Protein AF-A0A139PXH8-F1 (afdb_monomer)

Mean predicted aligned error: 13.24 Å

Foldseek 3Di:
DDLPQPDDLVVVQVCCCVVVVDRDDSVVSVVVCVVVVNDDDDDPDPPPPPDPPPPPDDPPDDD

InterPro domains:
  IPR025948 HTH-like domain [PF13276] (2-46)

Structure (mmCIF, N/CA/C/O backbone):
data_AF-A0A139PXH8-F1
#
_entry.id   AF-A0A139PXH8-F1
#
loop_
_atom_site.group_PDB
_atom_site.id
_atom_site.type_symbol
_atom_site.label_atom_id
_atom_site.label_alt_id
_atom_site.label_comp_id
_atom_site.label_asym_id
_atom_site.label_entity_id
_atom_site.label_seq_id
_atom_site.pdbx_PDB_ins_code
_atom_site.Cartn_x
_atom_site.Cartn_y
_atom_site.Cartn_z
_atom_site.occupancy
_atom_site.B_iso_or_equiv
_atom_site.auth_seq_id
_atom_site.auth_comp_id
_atom_site.auth_asym_id
_atom_site.auth_atom_id
_atom_site.pdbx_PDB_model_num
ATOM 1 N N . MET A 1 1 ? -18.498 2.966 -1.344 1.00 45.03 1 MET A N 1
ATOM 2 C CA . MET A 1 1 ? -17.699 1.982 -2.104 1.00 45.03 1 MET A CA 1
ATOM 3 C C . MET A 1 1 ? -16.625 1.442 -1.182 1.00 45.03 1 MET A C 1
ATOM 5 O O . MET A 1 1 ? -15.757 2.191 -0.751 1.00 45.03 1 MET A O 1
ATOM 9 N N . GLU A 1 2 ? -16.780 0.192 -0.763 1.00 53.31 2 GLU A N 1
ATOM 10 C CA . GLU A 1 2 ? -15.873 -0.477 0.165 1.00 53.31 2 GLU A CA 1
ATOM 11 C C . GLU A 1 2 ? -14.671 -1.007 -0.623 1.00 53.31 2 GLU A C 1
ATOM 13 O O . GLU A 1 2 ? -14.821 -1.827 -1.525 1.00 53.31 2 GLU A O 1
ATOM 18 N N . ASN A 1 3 ? -13.477 -0.487 -0.334 1.00 57.12 3 ASN A N 1
ATOM 19 C CA . ASN A 1 3 ? -12.246 -0.936 -0.978 1.00 57.12 3 ASN A CA 1
ATOM 20 C C . ASN A 1 3 ? -11.867 -2.312 -0.422 1.00 57.12 3 ASN A C 1
ATOM 22 O O . ASN A 1 3 ? -11.080 -2.422 0.517 1.00 57.12 3 ASN A O 1
ATOM 26 N N . HIS A 1 4 ? -12.431 -3.359 -1.018 1.00 59.88 4 HIS A N 1
ATOM 27 C CA . HIS A 1 4 ? -12.205 -4.769 -0.690 1.00 59.88 4 HIS A CA 1
ATOM 28 C C . HIS A 1 4 ? -10.854 -5.285 -1.235 1.00 59.88 4 HIS A C 1
ATOM 30 O O . HIS A 1 4 ? -10.714 -6.431 -1.654 1.00 59.88 4 HIS A O 1
ATOM 36 N N . PHE A 1 5 ? -9.831 -4.426 -1.273 1.00 63.34 5 PHE A N 1
ATOM 37 C CA . PHE A 1 5 ? -8.498 -4.822 -1.708 1.00 6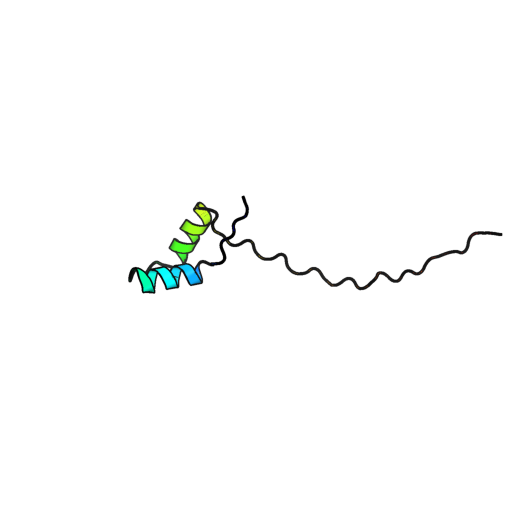3.34 5 PHE A CA 1
ATOM 38 C C . PHE A 1 5 ? -7.786 -5.535 -0.558 1.00 63.34 5 PHE A C 1
ATOM 40 O O . PHE A 1 5 ? -7.350 -4.914 0.411 1.00 63.34 5 PHE A O 1
ATOM 47 N N . ILE A 1 6 ? -7.670 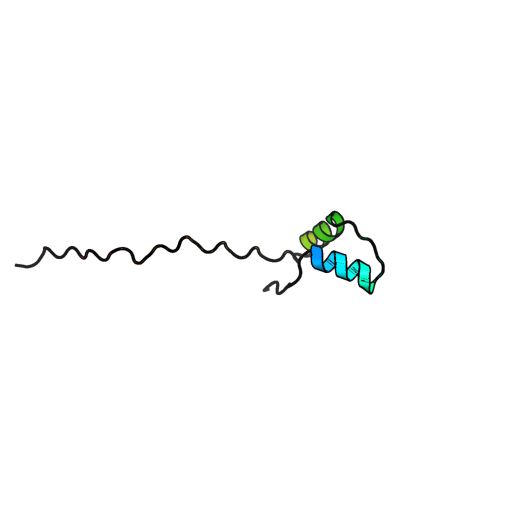-6.857 -0.687 1.00 70.75 6 ILE A N 1
ATOM 48 C CA . ILE A 1 6 ? -6.981 -7.744 0.265 1.00 70.75 6 ILE A CA 1
ATOM 49 C C . ILE A 1 6 ? -5.453 -7.551 0.184 1.00 70.75 6 ILE A C 1
ATOM 51 O O . ILE A 1 6 ? -4.717 -7.839 1.128 1.00 70.75 6 ILE A O 1
ATOM 55 N N . TYR A 1 7 ? -4.962 -7.032 -0.944 1.00 76.56 7 TYR A N 1
ATOM 56 C CA . TYR A 1 7 ? -3.545 -7.034 -1.290 1.00 76.56 7 TYR A CA 1
ATOM 57 C C . TYR A 1 7 ? -2.879 -5.669 -1.107 1.00 76.56 7 TYR A C 1
ATOM 59 O O . TYR A 1 7 ? -3.302 -4.662 -1.670 1.00 76.56 7 TYR A O 1
ATOM 67 N N . GLY A 1 8 ? -1.766 -5.655 -0.371 1.00 82.06 8 GLY A N 1
ATOM 68 C CA . GLY A 1 8 ? -0.886 -4.493 -0.267 1.00 82.06 8 GLY A CA 1
ATOM 69 C C . GLY A 1 8 ? 0.132 -4.413 -1.410 1.00 82.06 8 GLY A C 1
ATOM 70 O O . GLY A 1 8 ? 0.324 -5.358 -2.177 1.00 82.06 8 GLY A O 1
ATOM 71 N N . TYR A 1 9 ? 0.873 -3.302 -1.468 1.00 85.44 9 TYR A N 1
ATOM 72 C CA . TYR A 1 9 ? 1.882 -3.058 -2.510 1.00 85.44 9 TYR A CA 1
ATOM 73 C C . TYR A 1 9 ? 2.947 -4.162 -2.606 1.00 85.44 9 TYR A C 1
ATOM 75 O O . TYR A 1 9 ? 3.462 -4.411 -3.691 1.00 85.44 9 TYR A O 1
ATOM 83 N N . ARG A 1 10 ? 3.258 -4.844 -1.491 1.00 86.88 10 ARG A N 1
ATOM 84 C CA . ARG A 1 10 ? 4.193 -5.980 -1.458 1.00 86.88 10 ARG A CA 1
ATOM 85 C C . ARG A 1 10 ? 3.683 -7.122 -2.334 1.00 86.88 10 ARG A C 1
ATOM 87 O O . ARG A 1 10 ? 4.397 -7.569 -3.226 1.00 86.88 10 ARG A O 1
ATOM 94 N N . THR A 1 11 ? 2.439 -7.540 -2.128 1.00 89.31 11 THR A N 1
ATOM 95 C CA . THR A 1 11 ? 1.825 -8.628 -2.894 1.00 89.31 11 THR A CA 1
ATOM 96 C C . THR A 1 11 ? 1.729 -8.268 -4.372 1.00 89.31 11 THR A C 1
ATOM 98 O O . THR A 1 11 ? 2.099 -9.074 -5.215 1.00 89.31 11 THR A O 1
ATOM 101 N N . ILE A 1 12 ? 1.357 -7.026 -4.692 1.00 88.56 12 ILE A N 1
ATOM 102 C CA . ILE A 1 12 ? 1.298 -6.560 -6.084 1.00 88.56 12 ILE A CA 1
ATOM 103 C C . ILE A 1 12 ? 2.680 -6.588 -6.748 1.00 88.56 12 ILE A C 1
ATOM 105 O O . ILE A 1 12 ? 2.802 -7.065 -7.871 1.00 88.56 12 ILE A O 1
ATOM 109 N N . THR A 1 13 ? 3.742 -6.144 -6.064 1.00 91.44 13 THR A N 1
ATOM 11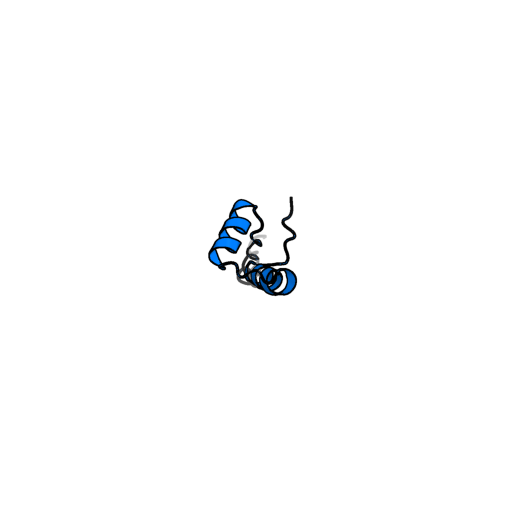0 C CA . THR A 1 13 ? 5.104 -6.216 -6.625 1.00 91.44 13 THR A CA 1
ATOM 111 C C . THR A 1 13 ? 5.581 -7.648 -6.866 1.00 91.44 13 THR A C 1
ATOM 113 O O . THR A 1 13 ? 6.314 -7.877 -7.823 1.00 91.44 13 THR A O 1
ATOM 116 N N . HIS A 1 14 ? 5.163 -8.604 -6.030 1.00 90.62 14 HIS A N 1
ATOM 117 C CA . HIS A 1 14 ? 5.461 -10.020 -6.245 1.00 90.62 14 HIS A CA 1
ATOM 118 C C . HIS A 1 14 ? 4.694 -10.574 -7.450 1.00 90.62 14 HIS A C 1
ATOM 120 O O . HIS A 1 14 ? 5.317 -11.142 -8.340 1.00 90.62 14 HIS A O 1
ATOM 126 N N . LEU A 1 15 ? 3.384 -10.321 -7.538 1.00 90.25 15 LEU A N 1
ATOM 127 C CA . LEU A 1 15 ? 2.550 -10.759 -8.662 1.00 90.25 15 LEU A CA 1
ATOM 128 C C . LEU A 1 15 ? 3.039 -10.199 -10.002 1.00 90.25 15 LEU A C 1
ATOM 130 O O . LEU A 1 15 ? 3.088 -10.924 -10.990 1.00 90.25 15 LEU A O 1
ATOM 134 N N . LEU A 1 16 ? 3.458 -8.929 -10.035 1.00 89.81 16 LEU A N 1
ATOM 135 C CA . LEU A 1 16 ? 4.007 -8.325 -11.251 1.00 89.81 16 LEU A CA 1
ATOM 136 C C . LEU A 1 16 ? 5.284 -9.015 -11.729 1.00 89.81 16 LEU A C 1
ATOM 138 O O . LEU A 1 16 ? 5.518 -9.147 -12.929 1.00 89.81 16 LEU A O 1
ATOM 142 N N . ARG A 1 17 ? 6.109 -9.454 -10.783 1.00 90.19 17 ARG A N 1
ATOM 143 C CA . ARG A 1 17 ? 7.362 -10.127 -11.086 1.00 90.19 17 ARG A CA 1
ATOM 144 C C . ARG A 1 17 ? 7.140 -11.574 -11.518 1.00 90.19 17 ARG A C 1
ATOM 146 O O . ARG A 1 17 ? 7.806 -12.001 -12.445 1.00 90.19 17 ARG A O 1
ATOM 153 N N . GLU A 1 18 ? 6.222 -12.297 -10.886 1.00 91.69 18 GLU A N 1
ATOM 154 C CA . GLU A 1 18 ? 5.958 -13.705 -11.213 1.00 91.69 18 GLU A CA 1
ATOM 155 C C . GLU A 1 18 ? 5.174 -13.871 -12.517 1.00 91.69 18 GLU A C 1
ATOM 157 O O . GLU A 1 18 ? 5.544 -14.678 -13.360 1.00 91.69 18 GLU A O 1
ATOM 162 N N . VAL A 1 19 ? 4.110 -13.088 -12.711 1.00 91.12 19 VAL A N 1
ATOM 163 C CA . VAL A 1 19 ? 3.201 -13.262 -13.855 1.00 91.12 19 VAL A CA 1
ATOM 164 C C . VAL A 1 19 ? 3.730 -12.563 -15.104 1.00 91.12 19 VAL A C 1
ATOM 166 O O . VAL A 1 19 ? 3.655 -13.104 -16.202 1.00 91.12 19 VAL A O 1
ATOM 169 N N . TYR A 1 20 ? 4.269 -11.353 -14.942 1.00 88.62 20 TYR A N 1
ATOM 170 C CA . TYR A 1 20 ? 4.650 -10.501 -16.071 1.00 88.62 20 TYR A CA 1
ATOM 171 C C . TYR A 1 20 ? 6.166 -10.388 -16.260 1.00 88.62 20 TYR A C 1
ATOM 173 O O . TYR A 1 20 ? 6.602 -9.650 -17.141 1.00 88.62 20 TYR A O 1
ATOM 181 N N . ASN A 1 21 ? 6.980 -11.052 -15.422 1.00 88.25 21 ASN A N 1
ATOM 182 C CA . ASN A 1 21 ? 8.442 -10.881 -15.373 1.00 88.25 21 ASN A CA 1
ATOM 183 C C . ASN A 1 21 ? 8.874 -9.404 -15.290 1.00 88.25 21 ASN A C 1
ATOM 185 O O . ASN A 1 21 ? 9.982 -9.028 -15.674 1.00 88.25 21 ASN A O 1
ATOM 189 N N . HIS A 1 22 ? 7.990 -8.539 -14.781 1.00 84.81 22 HIS A N 1
ATOM 190 C CA . HIS A 1 22 ? 8.162 -7.099 -14.851 1.00 84.81 22 HIS A CA 1
ATOM 191 C C . HIS A 1 22 ? 8.646 -6.556 -13.509 1.00 84.81 22 HIS A C 1
ATOM 193 O O . HIS A 1 22 ? 7.930 -6.547 -12.503 1.00 84.81 22 HIS A O 1
ATOM 199 N N . VAL A 1 23 ? 9.890 -6.078 -13.487 1.00 83.88 23 VAL A N 1
ATOM 2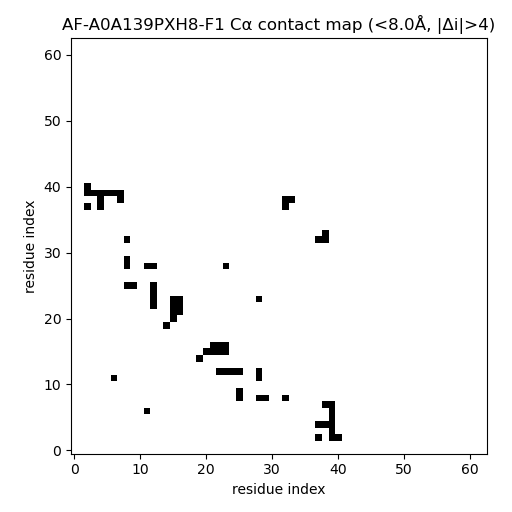00 C CA . VAL A 1 23 ? 10.515 -5.543 -12.274 1.00 83.88 23 VAL A CA 1
ATOM 201 C C . VAL A 1 23 ? 10.125 -4.077 -12.099 1.00 83.88 23 VAL A C 1
ATOM 203 O O . VAL A 1 23 ? 10.796 -3.160 -12.570 1.00 83.88 23 VAL A O 1
ATOM 206 N N . VAL A 1 24 ? 9.021 -3.843 -11.387 1.00 85.75 24 VAL A N 1
ATOM 207 C CA . VAL A 1 24 ? 8.574 -2.488 -11.034 1.00 85.75 24 VAL A CA 1
ATOM 208 C C . VAL A 1 24 ? 9.107 -2.083 -9.6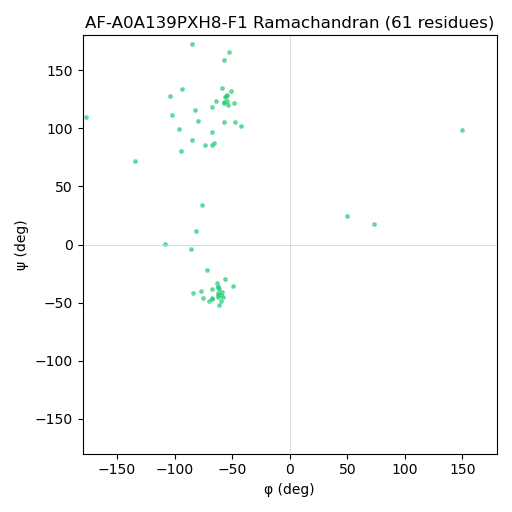69 1.00 85.75 24 VAL A C 1
ATOM 210 O O . VAL A 1 24 ? 9.007 -2.813 -8.682 1.00 85.75 24 VAL A O 1
ATOM 213 N N . SER A 1 25 ? 9.632 -0.860 -9.585 1.00 89.19 25 SER A N 1
ATOM 214 C CA . SER A 1 25 ? 10.027 -0.272 -8.307 1.00 89.19 25 SER A CA 1
ATOM 215 C C . SER A 1 25 ? 8.840 -0.190 -7.345 1.00 89.19 25 SER A C 1
ATOM 217 O O . SER A 1 25 ? 7.774 0.329 -7.684 1.00 89.19 25 SER A O 1
ATOM 219 N N . ARG A 1 26 ? 9.070 -0.594 -6.092 1.00 88.38 26 ARG A N 1
ATOM 220 C CA . ARG A 1 26 ? 8.095 -0.509 -4.990 1.00 88.38 26 ARG A CA 1
ATOM 221 C C . ARG A 1 26 ? 7.449 0.880 -4.874 1.00 88.38 26 ARG A C 1
ATOM 223 O O . ARG A 1 26 ? 6.257 0.985 -4.600 1.00 88.38 26 ARG A O 1
ATOM 230 N N . LYS A 1 27 ? 8.212 1.950 -5.141 1.00 90.62 27 LYS A N 1
ATOM 231 C CA . LYS A 1 27 ? 7.717 3.338 -5.102 1.00 90.62 27 LYS A CA 1
ATOM 232 C C . LYS A 1 27 ? 6.700 3.636 -6.210 1.00 90.62 27 LYS A C 1
ATOM 234 O O . LYS A 1 27 ? 5.737 4.356 -5.962 1.00 90.62 27 LYS A O 1
ATOM 239 N N . LYS A 1 28 ? 6.902 3.088 -7.414 1.00 91.81 28 LYS A N 1
ATOM 240 C CA . LYS A 1 28 ? 5.975 3.262 -8.545 1.00 91.81 28 LYS A CA 1
ATOM 241 C C . LYS A 1 28 ? 4.647 2.563 -8.271 1.00 91.81 28 LYS A C 1
ATOM 243 O O . LYS A 1 28 ? 3.605 3.189 -8.419 1.00 91.81 28 LYS A O 1
ATOM 248 N N . VAL A 1 29 ? 4.692 1.323 -7.781 1.00 89.75 29 VAL A N 1
ATOM 249 C CA . VAL A 1 29 ? 3.481 0.578 -7.398 1.00 89.75 29 VAL A CA 1
ATOM 250 C C . VAL A 1 29 ? 2.692 1.337 -6.334 1.00 89.75 29 VAL A C 1
ATOM 252 O O . VAL A 1 29 ? 1.490 1.528 -6.483 1.00 89.75 29 VAL A O 1
ATOM 255 N N . TYR A 1 30 ? 3.370 1.859 -5.308 1.00 89.12 30 TYR A N 1
ATOM 256 C CA . TYR A 1 30 ? 2.717 2.668 -4.281 1.00 89.12 30 TYR A CA 1
ATOM 257 C C . TYR A 1 30 ? 2.046 3.931 -4.845 1.00 89.12 30 TYR A C 1
ATOM 259 O O . TYR A 1 30 ? 0.915 4.228 -4.470 1.00 89.12 30 TYR A O 1
ATOM 267 N N . ARG A 1 31 ? 2.710 4.666 -5.753 1.00 91.94 31 ARG A N 1
ATOM 268 C CA . ARG A 1 31 ? 2.131 5.864 -6.391 1.00 91.94 31 ARG A CA 1
ATOM 269 C C . ARG A 1 31 ? 0.851 5.533 -7.156 1.00 91.94 31 ARG A C 1
ATOM 271 O O . ARG A 1 31 ? -0.167 6.158 -6.890 1.00 91.94 31 ARG A O 1
ATOM 278 N N . ILE A 1 32 ? 0.882 4.495 -7.991 1.00 89.88 32 ILE A N 1
ATOM 279 C CA . ILE A 1 32 ? -0.283 4.058 -8.775 1.00 89.88 32 ILE A CA 1
ATOM 280 C C . ILE A 1 32 ? -1.425 3.618 -7.851 1.00 89.88 32 ILE A C 1
ATOM 282 O O . ILE A 1 32 ? -2.567 4.027 -8.034 1.00 89.88 32 ILE A O 1
ATOM 286 N N . MET A 1 33 ? -1.127 2.823 -6.817 1.00 88.00 33 MET A N 1
ATOM 287 C CA . MET A 1 33 ? -2.135 2.398 -5.838 1.00 88.00 33 MET A CA 1
ATOM 288 C C . MET A 1 33 ? -2.749 3.582 -5.089 1.00 88.00 33 MET A C 1
ATOM 290 O O . MET A 1 33 ? -3.946 3.570 -4.814 1.00 88.00 33 MET A O 1
ATOM 294 N N . LYS A 1 34 ? -1.948 4.601 -4.757 1.00 87.31 34 LYS A N 1
ATOM 295 C CA . LYS A 1 34 ? -2.423 5.816 -4.091 1.00 87.31 34 LYS A CA 1
ATOM 296 C C . LYS A 1 34 ? -3.326 6.640 -5.007 1.00 87.31 34 LYS A C 1
ATOM 298 O O . LYS A 1 34 ? -4.401 7.032 -4.572 1.00 87.31 34 LYS A O 1
ATOM 303 N N . GLU A 1 35 ? -2.917 6.863 -6.253 1.00 89.38 35 GLU A N 1
ATOM 304 C CA . GLU A 1 35 ? -3.702 7.602 -7.254 1.00 89.38 35 GLU A CA 1
ATOM 305 C C . GLU A 1 35 ? -5.032 6.913 -7.571 1.00 89.38 35 GLU A C 1
ATOM 307 O O . GLU A 1 35 ? -6.047 7.576 -7.750 1.00 89.38 35 GLU A O 1
ATOM 312 N N . LYS A 1 36 ? -5.047 5.578 -7.598 1.00 85.75 36 LYS A N 1
ATOM 313 C CA . LYS A 1 36 ? -6.249 4.781 -7.875 1.00 85.75 36 LYS A CA 1
ATOM 314 C C . LYS A 1 36 ? -7.113 4.499 -6.640 1.00 85.75 36 LYS A C 1
ATOM 316 O O . LYS A 1 36 ? -8.166 3.889 -6.772 1.00 85.75 36 LYS A O 1
ATOM 321 N N . GLY A 1 37 ? -6.685 4.911 -5.445 1.00 82.44 37 GLY A N 1
ATOM 322 C CA . GLY A 1 37 ? -7.429 4.669 -4.204 1.00 82.44 37 GLY A CA 1
ATOM 323 C C . GLY A 1 37 ? -7.398 3.217 -3.703 1.00 82.44 37 GLY A C 1
ATOM 324 O O . GLY A 1 37 ? -8.194 2.854 -2.843 1.00 82.44 37 GLY A O 1
ATOM 325 N N . TYR A 1 38 ? -6.458 2.395 -4.175 1.00 82.25 38 TYR A N 1
ATOM 326 C CA . TYR A 1 38 ? -6.291 0.980 -3.797 1.00 82.25 38 TYR A CA 1
ATOM 327 C C . TYR A 1 38 ? -5.534 0.773 -2.479 1.00 82.25 38 TYR A C 1
ATOM 329 O O . TYR A 1 38 ? -5.102 -0.336 -2.164 1.00 82.25 38 TYR A O 1
ATOM 337 N N . LEU A 1 39 ? -5.314 1.836 -1.706 1.00 77.06 39 LEU A N 1
ATOM 338 C CA . LEU A 1 39 ? -4.675 1.717 -0.403 1.00 77.06 39 LEU A CA 1
ATOM 339 C C . LEU A 1 39 ? -5.601 0.971 0.557 1.00 77.06 39 LEU A C 1
ATOM 341 O O . LEU A 1 39 ? -6.691 1.443 0.884 1.00 77.06 39 LEU A O 1
ATOM 345 N N . CYS A 1 40 ? -5.131 -0.180 1.043 1.00 73.25 40 CYS A N 1
ATOM 346 C CA . CYS A 1 40 ? -5.801 -0.908 2.110 1.00 73.25 40 CYS A CA 1
ATOM 347 C C . CYS A 1 40 ? -5.965 0.020 3.317 1.00 73.25 40 CYS A C 1
ATOM 349 O O . CYS A 1 40 ? -4.996 0.614 3.805 1.00 73.25 40 CYS A O 1
ATOM 351 N N . ARG A 1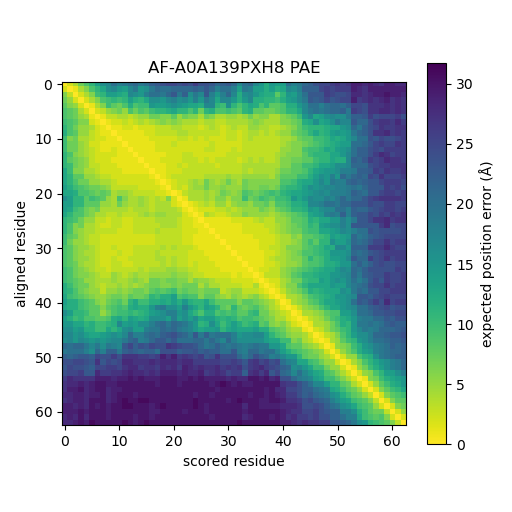 41 ? -7.198 0.145 3.807 1.00 69.62 41 ARG A N 1
ATOM 352 C CA . ARG A 1 41 ? -7.489 0.945 4.992 1.00 69.62 41 ARG A CA 1
ATOM 353 C C . ARG A 1 41 ? -6.764 0.309 6.177 1.00 69.62 41 ARG A C 1
ATOM 355 O O . ARG A 1 41 ? -6.950 -0.874 6.458 1.00 69.62 41 ARG A O 1
ATOM 362 N N . VAL A 1 42 ? -5.913 1.082 6.854 1.00 66.94 42 VAL A N 1
ATOM 363 C CA . VAL A 1 42 ? -5.234 0.608 8.066 1.00 66.94 42 VAL A CA 1
ATOM 364 C C . VAL A 1 42 ? -6.315 0.189 9.050 1.00 66.94 42 VAL A C 1
ATOM 366 O O . VAL A 1 42 ? -7.197 0.988 9.379 1.00 66.94 42 VAL A O 1
ATOM 369 N N . ARG A 1 43 ? -6.272 -1.076 9.484 1.00 69.75 43 ARG A N 1
ATOM 370 C CA . ARG A 1 43 ? -7.203 -1.577 10.492 1.00 69.75 43 ARG A CA 1
ATOM 371 C C . ARG A 1 43 ? -7.104 -0.644 11.702 1.00 69.75 43 ARG A C 1
ATOM 373 O O . ARG A 1 43 ? -5.991 -0.474 12.208 1.00 69.75 43 ARG A O 1
ATOM 380 N N . PRO A 1 44 ? -8.208 -0.029 12.160 1.00 72.88 44 PRO A N 1
ATOM 381 C CA . PRO A 1 44 ? -8.158 0.823 13.336 1.00 72.88 44 PRO A CA 1
ATOM 382 C C . PRO A 1 44 ? -7.554 0.017 14.485 1.00 72.88 44 PRO A C 1
ATOM 384 O O . PRO A 1 44 ? -7.939 -1.134 14.727 1.00 72.88 44 PRO A O 1
ATOM 387 N N . LYS A 1 45 ? -6.540 0.593 15.138 1.00 75.75 45 LYS A N 1
ATOM 388 C CA . LYS A 1 45 ? -5.881 -0.034 16.283 1.00 75.75 45 LYS A CA 1
ATOM 389 C C . LYS A 1 45 ? -6.970 -0.339 17.308 1.00 75.75 45 LYS A C 1
ATOM 391 O O . LYS A 1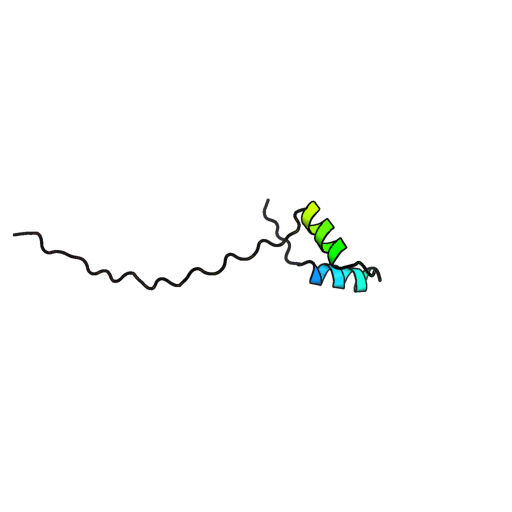 45 ? -7.758 0.548 17.629 1.00 75.75 45 LYS A O 1
ATOM 396 N N . LYS A 1 46 ? -7.048 -1.588 17.783 1.00 77.00 46 LYS A N 1
ATOM 397 C CA . LYS A 1 46 ? -7.993 -1.938 18.851 1.00 77.00 46 LYS A CA 1
ATOM 398 C C . LYS A 1 46 ? -7.732 -0.972 20.007 1.00 77.00 46 LYS A C 1
ATOM 400 O O . LYS A 1 46 ? -6.595 -0.892 20.476 1.00 77.00 46 LYS A O 1
ATOM 405 N N . GLY A 1 47 ? -8.752 -0.201 20.381 1.00 78.56 47 GLY A N 1
ATOM 406 C CA . GLY A 1 47 ? -8.661 0.722 21.505 1.00 78.56 47 GLY A CA 1
ATOM 407 C C . GLY A 1 47 ? -8.267 -0.027 22.781 1.00 78.56 47 GLY A C 1
ATOM 408 O O . GLY A 1 47 ? -8.436 -1.254 22.844 1.00 78.56 47 GLY A O 1
ATOM 409 N N . PRO A 1 48 ? -7.715 0.671 23.788 1.00 75.94 48 PRO A N 1
ATOM 410 C CA . PRO A 1 48 ? -7.476 0.061 25.087 1.00 75.94 48 PRO A CA 1
ATOM 411 C C . PRO A 1 48 ? -8.770 -0.607 25.560 1.00 75.94 48 PRO A C 1
ATOM 413 O O . PRO A 1 48 ? -9.849 -0.020 25.467 1.00 75.94 48 PRO A O 1
ATOM 416 N N . LYS A 1 49 ? -8.671 -1.860 26.020 1.00 69.38 49 LYS A N 1
ATOM 417 C CA . LYS A 1 49 ? -9.785 -2.543 26.677 1.00 69.38 49 LYS A CA 1
ATOM 418 C C . LYS A 1 49 ? -10.014 -1.817 28.000 1.00 69.38 49 LYS A C 1
ATOM 420 O O . LYS A 1 49 ? -9.430 -2.196 29.009 1.00 69.38 49 LYS A O 1
ATOM 425 N N . LEU A 1 50 ? -10.801 -0.743 27.983 1.00 68.8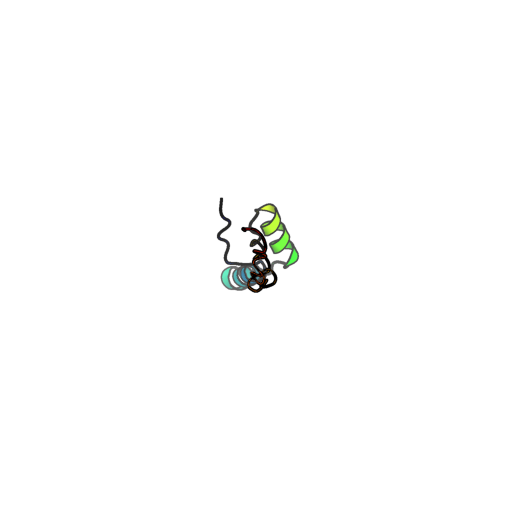1 50 LEU A N 1
ATOM 426 C CA . LEU A 1 50 ? -11.401 -0.216 29.198 1.00 68.81 50 LEU A CA 1
ATOM 427 C C . LEU A 1 50 ? -12.204 -1.390 29.761 1.00 68.81 50 LEU A C 1
ATOM 429 O O . LEU A 1 50 ? -13.199 -1.808 29.167 1.00 68.81 50 LEU A O 1
ATOM 433 N N . GLY A 1 51 ? -11.699 -2.016 30.827 1.00 74.38 51 GLY A N 1
ATOM 434 C CA . GLY A 1 51 ? -12.496 -2.957 31.606 1.00 74.38 51 GLY A CA 1
ATOM 435 C C . GLY A 1 51 ? -13.807 -2.286 32.019 1.00 74.38 51 GLY A C 1
ATOM 436 O O . GLY A 1 51 ? -13.944 -1.067 31.895 1.00 74.38 51 GLY A O 1
ATOM 437 N N . LYS A 1 52 ? -14.786 -3.068 32.488 1.00 64.25 52 LYS A N 1
ATOM 438 C CA . LYS A 1 52 ? -16.055 -2.498 32.964 1.00 64.25 52 LYS A CA 1
ATOM 439 C C . LYS A 1 52 ? -15.734 -1.332 33.918 1.00 64.25 52 LYS A C 1
ATOM 441 O O . LYS A 1 52 ? -15.018 -1.579 34.891 1.00 64.25 52 LYS A O 1
ATOM 446 N N . PRO A 1 53 ? -16.198 -0.094 33.653 1.00 65.75 53 PRO A N 1
ATOM 447 C CA . PRO A 1 53 ? -16.115 0.948 34.656 1.00 65.75 53 PRO A CA 1
ATOM 448 C C . PRO A 1 53 ? -16.848 0.395 35.869 1.00 65.75 53 PRO A C 1
ATOM 450 O O . PRO A 1 53 ? -17.982 -0.070 35.750 1.00 65.75 53 PRO A O 1
ATOM 453 N N . TYR A 1 54 ? -16.140 0.322 36.988 1.00 62.16 54 TYR A N 1
ATOM 454 C CA . TYR A 1 54 ? -16.670 -0.097 38.275 1.00 62.16 54 TYR A CA 1
ATOM 455 C C . TYR A 1 54 ? -17.976 0.667 38.500 1.00 62.16 54 TYR A C 1
ATOM 457 O O . TYR A 1 54 ? -17.966 1.873 38.741 1.00 62.16 54 TYR A O 1
ATOM 465 N N . LEU A 1 55 ? -19.109 -0.026 38.361 1.00 57.66 55 LEU A N 1
ATOM 466 C CA . LEU A 1 55 ? -20.394 0.471 38.824 1.00 57.66 55 LEU A CA 1
ATOM 467 C C . LEU A 1 55 ? -20.289 0.539 40.351 1.00 57.66 55 LEU A C 1
ATOM 469 O O . LEU A 1 55 ? -20.604 -0.418 41.049 1.00 57.66 55 LEU A O 1
ATOM 473 N N . CYS A 1 56 ? -19.794 1.654 40.875 1.00 45.16 56 CYS A N 1
ATOM 474 C CA . CYS A 1 56 ? -20.030 2.027 42.257 1.00 45.16 56 CYS A CA 1
ATOM 475 C C . CYS A 1 56 ? -21.248 2.949 42.232 1.00 45.16 56 CYS A C 1
ATOM 477 O O . CYS A 1 56 ? -21.127 4.174 42.165 1.00 45.16 5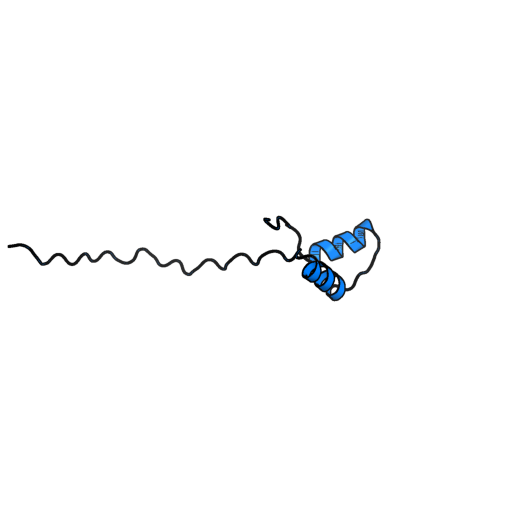6 CYS A O 1
ATOM 479 N N . ASN A 1 57 ? -22.437 2.344 42.161 1.00 47.78 57 ASN A N 1
ATOM 480 C CA . ASN A 1 57 ? -23.684 3.083 42.288 1.00 47.78 57 ASN A CA 1
ATOM 481 C C . ASN A 1 57 ? -23.793 3.601 43.720 1.00 47.78 57 ASN A C 1
ATOM 483 O O . ASN A 1 57 ? -24.227 2.920 44.642 1.00 47.78 57 ASN A O 1
ATOM 487 N N . ARG A 1 58 ? -23.392 4.859 43.853 1.00 48.28 58 ARG A N 1
ATOM 488 C CA . ARG A 1 58 ? -23.909 5.847 44.788 1.00 48.28 58 ARG A CA 1
ATOM 489 C C . ARG A 1 58 ? -25.441 5.750 44.846 1.00 48.28 58 ARG A C 1
ATOM 491 O O . ARG A 1 58 ? -26.113 6.253 43.953 1.00 48.28 58 ARG A O 1
ATOM 498 N N . GLN A 1 59 ? -25.984 5.133 45.891 1.00 46.75 59 GLN A N 1
ATOM 499 C CA . GLN A 1 59 ? -27.366 5.348 46.335 1.00 46.75 59 GLN A CA 1
ATOM 500 C C . GLN A 1 59 ? -27.381 5.524 47.860 1.00 46.75 59 GLN A C 1
ATOM 502 O O . GLN A 1 59 ? -27.801 4.657 48.610 1.00 46.75 59 GLN A O 1
ATOM 507 N N . TYR A 1 60 ? -26.882 6.676 48.311 1.00 49.31 60 TYR A N 1
ATOM 508 C CA . TYR A 1 60 ? -27.447 7.353 49.477 1.00 49.31 60 TYR A CA 1
ATOM 509 C C . TYR A 1 60 ? -28.417 8.399 48.922 1.00 49.31 60 TYR A C 1
ATOM 511 O O . TYR A 1 60 ? -27.959 9.434 48.441 1.00 49.31 60 TYR A O 1
ATOM 519 N N . ALA A 1 61 ? -29.715 8.096 48.911 1.00 45.59 61 ALA A N 1
ATOM 520 C CA . ALA A 1 61 ? -30.816 9.064 48.866 1.00 45.59 61 ALA A CA 1
ATOM 521 C C . ALA A 1 61 ? -32.152 8.303 48.942 1.00 45.59 61 ALA A C 1
ATOM 523 O O . ALA A 1 61 ? -32.527 7.642 47.978 1.00 45.59 61 ALA A O 1
ATOM 524 N N . GLY A 1 62 ? -32.862 8.415 50.066 1.00 44.50 62 GLY A N 1
ATOM 525 C CA . GLY A 1 62 ? -34.238 7.930 50.204 1.00 44.50 62 GLY A CA 1
ATOM 526 C C . GLY A 1 62 ? -34.558 7.488 51.626 1.00 44.50 62 GLY A C 1
ATOM 527 O O . GLY A 1 62 ? -34.152 6.399 52.012 1.00 44.50 62 GLY A O 1
ATOM 528 N N . SER A 1 63 ? -35.208 8.391 52.363 1.00 40.53 63 SER A N 1
ATOM 529 C CA . SER A 1 63 ? -35.739 8.299 53.730 1.00 40.53 63 SER A CA 1
ATOM 530 C C . SER A 1 63 ? -36.588 7.071 54.044 1.00 40.53 63 SER A C 1
ATOM 532 O O . SER A 1 63 ? -37.262 6.567 53.119 1.00 40.53 63 SER A O 1
#

pLDDT: mean 75.04, std 15.64, range [40.53, 91.94]

Solvent-accessible surface area (backbone atoms only — not comparable to full-atom values): 4336 Å² total; per-residue (Å²): 135,81,76,83,51,88,58,51,65,68,56,52,49,50,51,36,36,72,78,66,70,40,89,66,56,71,68,56,53,44,50,52,31,56,76,71,62,55,62,54,74,76,75,78,75,81,68,82,81,74,65,82,76,79,83,76,79,86,77,90,82,83,135

Secondary structure (DSSP, 8-state):
--------HHHHHHHHHHHH-----HHHHHHHHHHTT-PPPPPPPPPP--PPP----------

Radius of gyration: 24.14 Å; Cα contacts (8 Å, |Δi|>4): 35; chains: 1; bounding box: 46×23×70 Å

Nearest PDB structures (foldseek):
  7viv-assembly1_A  TM=9.040E-01  e=5.596E+00  African swine fever virus

Organism: Streptococcus oralis (NCBI:txid1303)

Sequence (63 aa):
MENHFIYGYRTITHLLREVYNHVVSRKKVYRIMKEKGYLCRVRPKKGPKLGKPYLCNRQYAGS